Protein AF-0000000085138281 (afdb_homodimer)

Sequence (128 aa):
MLRYIMAKKPGENTGKNGGIYQEVGPRGGKKDNFATVKDNERLPPTTKPGHGWVLDKRTPDSKKMLRYIMAKKPGENTGKNGGIYQEVGPRGGKKDNFATVKDNERLPPTTKPGHGWVLDKRTPDSKK

Radius of gyration: 16.02 Å; Cα contacts (8 Å, |Δi|>4): 303; chains: 2; bounding box: 30×49×38 Å

Structure (mmCIF, N/CA/C/O backbone):
data_AF-0000000085138281-model_v1
#
loop_
_entity.id
_entity.type
_entity.pdbx_description
1 polymer 'YjzC family protein'
#
loop_
_atom_site.group_PDB
_atom_site.id
_atom_site.type_symbol
_atom_site.label_atom_id
_atom_site.label_alt_id
_atom_site.label_comp_id
_atom_site.label_asym_id
_atom_site.label_entity_id
_atom_site.label_seq_id
_atom_site.pdbx_PDB_ins_code
_atom_site.Cartn_x
_atom_site.Cartn_y
_atom_site.Cartn_z
_atom_site.occupancy
_atom_site.B_iso_or_equiv
_atom_site.auth_seq_id
_atom_site.auth_comp_id
_atom_site.auth_asym_id
_atom_site.auth_atom_id
_atom_site.pdbx_PDB_model_num
ATOM 1 N N . MET A 1 1 ? 13.195 -13.453 -25.094 1 36.56 1 MET A N 1
ATOM 2 C CA . MET A 1 1 ? 13.508 -13.562 -23.672 1 36.56 1 MET A CA 1
ATOM 3 C C . MET A 1 1 ? 12.281 -13.273 -22.812 1 36.56 1 MET A C 1
ATOM 5 O O . MET A 1 1 ? 11.695 -12.195 -22.891 1 36.56 1 MET A O 1
ATOM 9 N N . LEU A 1 2 ? 11.516 -14.266 -22.75 1 44.38 2 LEU A N 1
ATOM 10 C CA . LEU A 1 2 ? 10.234 -14.141 -22.047 1 44.38 2 LEU A CA 1
ATOM 11 C C . LEU A 1 2 ? 10.414 -13.477 -20.688 1 44.38 2 LEU A C 1
ATOM 13 O O . LEU A 1 2 ? 11.281 -13.875 -19.906 1 44.38 2 LEU A O 1
ATOM 17 N N . ARG A 1 3 ? 10.445 -12.328 -20.766 1 48.09 3 ARG A N 1
ATOM 18 C CA . ARG A 1 3 ? 10.539 -11.602 -19.5 1 48.09 3 ARG A CA 1
ATOM 19 C C . ARG A 1 3 ? 9.805 -12.344 -18.391 1 48.09 3 ARG A C 1
ATOM 21 O O . ARG A 1 3 ? 8.578 -12.414 -18.391 1 48.09 3 ARG A O 1
ATOM 28 N N . TYR A 1 4 ? 10.32 -13.469 -17.969 1 55.8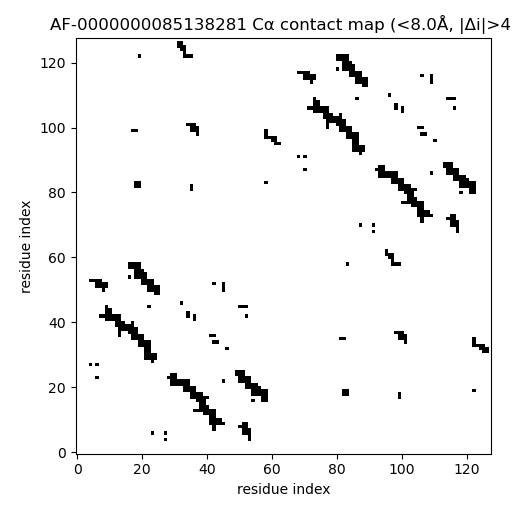4 4 TYR A N 1
ATOM 29 C CA . TYR A 1 4 ? 9.766 -14.188 -16.812 1 55.84 4 TYR A CA 1
ATOM 30 C C . TYR A 1 4 ? 9.43 -13.227 -15.688 1 55.84 4 TYR A C 1
ATOM 32 O O . TYR A 1 4 ? 10.305 -12.516 -15.18 1 55.84 4 TYR A O 1
ATOM 40 N N . ILE A 1 5 ? 8.234 -12.742 -15.773 1 60.44 5 ILE A N 1
ATOM 41 C CA . ILE A 1 5 ? 7.816 -11.914 -14.648 1 60.44 5 ILE A CA 1
ATOM 42 C C . ILE A 1 5 ? 8.023 -12.68 -13.344 1 60.44 5 ILE A C 1
ATOM 44 O O . ILE A 1 5 ? 7.496 -13.789 -13.172 1 60.44 5 ILE A O 1
ATOM 48 N N . MET A 1 6 ? 9.18 -12.555 -12.727 1 79.5 6 MET A N 1
ATOM 49 C CA . MET A 1 6 ? 9.438 -13.273 -11.484 1 79.5 6 MET A CA 1
ATOM 50 C C . MET A 1 6 ? 8.516 -12.781 -10.375 1 79.5 6 MET A C 1
ATOM 52 O O . MET A 1 6 ? 8.75 -11.727 -9.781 1 79.5 6 MET A O 1
ATOM 56 N N . ALA A 1 7 ? 7.387 -13.516 -10.203 1 93.38 7 ALA A N 1
ATOM 57 C CA . ALA A 1 7 ? 6.477 -13.25 -9.094 1 93.38 7 ALA A CA 1
ATOM 58 C C . ALA A 1 7 ? 7.094 -13.68 -7.766 1 93.38 7 ALA A C 1
ATOM 60 O O . ALA A 1 7 ? 7.836 -14.656 -7.703 1 93.38 7 ALA A O 1
ATOM 61 N N . LYS A 1 8 ? 6.887 -12.938 -6.816 1 96.5 8 LYS A N 1
ATOM 62 C CA . LYS A 1 8 ? 7.289 -13.32 -5.469 1 96.5 8 LYS A CA 1
ATOM 63 C C . LYS A 1 8 ? 6.328 -14.352 -4.883 1 96.5 8 LYS A C 1
ATOM 65 O O . LYS A 1 8 ? 5.121 -14.297 -5.125 1 96.5 8 LYS A O 1
ATOM 70 N N . LYS A 1 9 ? 6.852 -15.258 -4.148 1 96.5 9 LYS A N 1
ATOM 71 C CA . LYS A 1 9 ? 6.023 -16.281 -3.514 1 96.5 9 LYS A CA 1
ATOM 72 C C . LYS A 1 9 ? 5.453 -15.781 -2.189 1 96.5 9 LYS A C 1
ATOM 74 O O . LYS A 1 9 ? 6.023 -14.891 -1.557 1 96.5 9 LYS A O 1
ATOM 79 N N . PRO A 1 10 ? 4.293 -16.391 -1.752 1 97.44 10 PRO A N 1
ATOM 80 C CA . PRO A 1 10 ? 3.846 -16.109 -0.388 1 97.44 10 PRO A CA 1
ATOM 81 C C . PRO A 1 10 ? 4.941 -16.328 0.653 1 97.44 10 PRO A C 1
ATOM 83 O O . PRO A 1 10 ? 5.703 -17.297 0.554 1 97.44 10 PRO A O 1
ATOM 86 N N . GLY A 1 11 ? 5 -15.352 1.576 1 97.75 11 GLY A N 1
ATOM 87 C CA . GLY A 1 11 ? 5.988 -15.5 2.633 1 97.75 11 GLY A CA 1
ATOM 88 C C . GLY A 1 11 ? 7.301 -14.805 2.33 1 97.75 11 GLY A C 1
ATOM 89 O O . GLY A 1 11 ? 8.109 -14.578 3.23 1 97.75 11 GLY A O 1
ATOM 90 N N . GLU A 1 12 ? 7.508 -14.539 1.122 1 97.44 12 GLU A N 1
ATOM 91 C CA . GLU A 1 12 ? 8.719 -13.797 0.786 1 97.44 12 GLU A CA 1
ATOM 92 C C . GLU A 1 12 ? 8.664 -12.375 1.336 1 97.44 12 GLU A C 1
ATOM 94 O O . GLU A 1 12 ? 7.605 -11.742 1.346 1 97.44 12 GLU A O 1
ATOM 99 N N . ASN A 1 13 ? 9.883 -11.898 1.658 1 97.56 13 ASN A N 1
ATOM 100 C CA . ASN A 1 13 ? 10.023 -10.547 2.189 1 97.56 13 ASN A CA 1
ATOM 101 C C . ASN A 1 13 ? 10.047 -9.508 1.072 1 97.56 13 ASN A C 1
ATOM 103 O O . ASN A 1 13 ? 10.672 -9.719 0.032 1 97.56 13 ASN A O 1
ATOM 107 N N . THR A 1 14 ? 9.367 -8.367 1.319 1 96.94 14 THR A N 1
ATOM 108 C CA . THR A 1 14 ? 9.273 -7.332 0.292 1 96.94 14 THR A CA 1
ATOM 109 C C . THR A 1 14 ? 10.586 -6.555 0.186 1 96.94 14 THR A C 1
ATOM 111 O O . THR A 1 14 ? 10.82 -5.867 -0.809 1 96.94 14 THR A O 1
ATOM 114 N N . GLY A 1 15 ? 11.438 -6.629 1.272 1 95.75 15 GLY A N 1
ATOM 115 C CA . GLY A 1 15 ? 12.602 -5.758 1.334 1 95.75 15 GLY A CA 1
ATOM 116 C C . GLY A 1 15 ? 12.242 -4.281 1.356 1 95.75 15 GLY A C 1
ATOM 117 O O . GLY A 1 15 ? 11.43 -3.85 2.18 1 95.75 15 GLY A O 1
ATOM 118 N N . LYS A 1 16 ? 12.852 -3.48 0.43 1 93.19 16 LYS A N 1
ATOM 119 C CA . LYS A 1 16 ? 12.57 -2.049 0.355 1 93.19 16 LYS A CA 1
ATOM 120 C C . LYS A 1 16 ? 11.43 -1.761 -0.618 1 93.19 16 LYS A C 1
ATOM 122 O O . LYS A 1 16 ? 11.18 -0.604 -0.964 1 93.19 16 LYS A O 1
ATOM 127 N N . ASN A 1 17 ? 10.844 -2.889 -1.045 1 94.19 17 ASN A N 1
ATOM 128 C CA . ASN A 1 17 ? 9.828 -2.734 -2.082 1 94.19 17 ASN A CA 1
ATOM 129 C C . ASN A 1 17 ? 8.422 -2.971 -1.533 1 94.19 17 ASN A C 1
ATOM 131 O O . ASN A 1 17 ? 7.68 -3.801 -2.057 1 94.19 17 ASN A O 1
ATOM 135 N N . GLY A 1 18 ? 8.109 -2.227 -0.461 1 95.75 18 GLY A N 1
ATOM 136 C CA . GLY A 1 18 ? 6.73 -2.227 0.001 1 95.75 18 GLY A CA 1
ATOM 137 C C . GLY A 1 18 ? 5.777 -1.55 -0.966 1 95.75 18 GLY A C 1
ATOM 138 O O . GLY A 1 18 ? 6.207 -0.796 -1.843 1 95.75 18 GLY A O 1
ATOM 139 N N . GLY A 1 19 ? 4.551 -1.82 -0.816 1 97.19 19 GLY A N 1
ATOM 140 C CA . GLY A 1 19 ? 3.551 -1.224 -1.688 1 97.19 19 GLY A CA 1
ATOM 141 C C . GLY A 1 19 ? 2.346 -2.119 -1.914 1 97.19 19 GLY A C 1
ATOM 142 O O . GLY A 1 19 ? 1.976 -2.904 -1.039 1 97.19 19 GLY A O 1
ATOM 143 N N . ILE A 1 20 ? 1.747 -1.916 -3.082 1 97.5 20 ILE A N 1
ATOM 144 C CA . ILE A 1 20 ? 0.606 -2.719 -3.51 1 97.5 20 ILE A CA 1
ATOM 145 C C . ILE A 1 20 ? 1.077 -3.822 -4.453 1 97.5 20 ILE A C 1
ATOM 147 O O . ILE A 1 20 ? 1.832 -3.564 -5.395 1 97.5 20 ILE A O 1
ATOM 151 N N . TYR A 1 21 ? 0.643 -4.992 -4.133 1 97.31 21 TYR A N 1
ATOM 152 C CA . TYR A 1 21 ? 0.982 -6.164 -4.934 1 97.31 21 TYR A CA 1
ATOM 153 C C . TYR A 1 21 ? -0.264 -6.773 -5.562 1 97.31 21 TYR A C 1
ATOM 155 O O . TYR A 1 21 ? -1.347 -6.738 -4.973 1 97.31 21 TYR A O 1
ATOM 163 N N . GLN A 1 22 ? -0.096 -7.363 -6.711 1 96.94 22 GLN A N 1
ATOM 164 C CA . GLN A 1 22 ? -1.169 -8.078 -7.395 1 96.94 22 GLN A CA 1
ATOM 165 C C . GLN A 1 22 ? -0.849 -9.562 -7.52 1 96.94 22 GLN A C 1
ATOM 167 O O . GLN A 1 22 ? 0.277 -9.938 -7.855 1 96.94 22 GLN A O 1
ATOM 172 N N . GLU A 1 23 ? -1.871 -10.367 -7.234 1 96.56 23 GLU A N 1
ATOM 173 C CA . GLU A 1 23 ? -1.693 -11.812 -7.371 1 96.56 23 GLU A CA 1
ATOM 174 C C . GLU A 1 23 ? -1.615 -12.219 -8.844 1 96.56 23 GLU A C 1
ATOM 176 O O . GLU A 1 23 ? -2.369 -11.711 -9.672 1 96.56 23 GLU A O 1
ATOM 181 N N . VAL A 1 24 ? -0.717 -13.203 -9.117 1 97 24 VAL A N 1
ATOM 182 C CA . VAL A 1 24 ? -0.61 -13.758 -10.469 1 97 24 VAL A CA 1
ATOM 183 C C . VAL A 1 24 ? -0.579 -15.281 -10.391 1 97 24 VAL A C 1
ATOM 185 O O . VAL A 1 24 ? -0.124 -15.852 -9.398 1 97 24 VAL A O 1
ATOM 188 N N . GLY A 1 25 ? -1.038 -15.844 -11.43 1 95.5 25 GLY A N 1
ATOM 189 C CA . GLY A 1 25 ? -0.956 -17.297 -11.523 1 95.5 25 GLY A CA 1
ATOM 190 C C . GLY A 1 25 ? 0.414 -17.781 -11.953 1 95.5 25 GLY A C 1
ATOM 191 O O . GLY A 1 25 ? 1.288 -16.984 -12.297 1 95.5 25 GLY A O 1
ATOM 192 N N . PRO A 1 26 ? 0.524 -19.125 -11.984 1 93.88 26 PRO A N 1
ATOM 193 C CA . PRO A 1 26 ? 1.818 -19.734 -12.312 1 93.88 26 PRO A CA 1
ATOM 194 C C . PRO A 1 26 ? 2.279 -19.422 -13.734 1 93.88 26 PRO A C 1
ATOM 196 O O . PRO A 1 26 ? 3.479 -19.453 -14.016 1 93.88 26 PRO A O 1
ATOM 199 N N . ARG A 1 27 ? 1.432 -19.078 -14.586 1 92.25 27 ARG A N 1
ATOM 200 C CA . ARG A 1 27 ? 1.817 -18.75 -15.953 1 92.25 27 ARG A CA 1
ATOM 201 C C . ARG A 1 27 ? 1.771 -17.25 -16.203 1 92.25 27 ARG A C 1
ATOM 203 O O . ARG A 1 27 ? 1.784 -16.812 -17.359 1 92.25 27 ARG A O 1
ATOM 210 N N . GLY A 1 28 ? 1.61 -16.531 -15.148 1 91.88 28 GLY A N 1
ATOM 211 C CA . GLY A 1 28 ? 1.724 -15.078 -15.227 1 91.88 28 GLY A CA 1
ATOM 212 C C . GLY A 1 28 ? 0.383 -14.383 -15.367 1 91.88 28 GLY A C 1
ATOM 213 O O . GLY A 1 28 ? 0.321 -13.156 -15.445 1 91.88 28 GLY A O 1
ATOM 214 N N . GLY A 1 29 ? -0.647 -15.133 -15.43 1 94.06 29 GLY A N 1
ATOM 215 C CA . GLY A 1 29 ? -1.955 -14.5 -15.531 1 94.06 29 GLY A CA 1
ATOM 216 C C . GLY A 1 29 ? -2.328 -13.688 -14.312 1 94.06 29 GLY A C 1
ATOM 217 O O . GLY A 1 29 ? -2.232 -14.172 -13.18 1 94.06 29 GLY A O 1
ATOM 218 N N . LYS A 1 30 ? -2.773 -12.492 -14.523 1 94.44 30 LYS A N 1
ATOM 219 C CA . LYS A 1 30 ? -3.139 -11.594 -13.43 1 94.44 30 LYS A CA 1
ATOM 220 C C . LYS A 1 30 ? -4.488 -11.977 -12.828 1 94.44 30 LYS A C 1
ATOM 222 O O . LYS A 1 30 ? -5.414 -12.344 -13.555 1 94.44 30 LYS A O 1
ATOM 227 N N . LYS A 1 31 ? -4.559 -11.859 -11.469 1 95 31 LYS A N 1
ATOM 228 C CA . LYS A 1 31 ? -5.801 -12.086 -10.734 1 95 31 LYS A CA 1
ATOM 229 C C . LYS A 1 31 ? -6.324 -10.797 -10.125 1 95 31 LYS A C 1
ATOM 231 O O . LYS A 1 31 ? -5.574 -9.828 -9.953 1 95 31 LYS A O 1
ATOM 236 N N . ASP A 1 32 ? -7.609 -10.812 -9.898 1 94.44 32 ASP A N 1
ATOM 237 C CA . ASP A 1 32 ? -8.203 -9.672 -9.211 1 94.44 32 ASP A CA 1
ATOM 238 C C . ASP A 1 32 ? -8.055 -9.805 -7.695 1 94.44 32 ASP A C 1
ATOM 240 O O . ASP A 1 32 ? -9.055 -9.867 -6.973 1 94.44 32 ASP A O 1
ATOM 244 N N . ASN A 1 33 ? -6.949 -9.945 -7.219 1 96.06 33 ASN A N 1
ATOM 245 C CA . ASN A 1 33 ? -6.535 -10.008 -5.82 1 96.06 33 ASN A CA 1
ATOM 246 C C . ASN A 1 33 ? -5.281 -9.18 -5.566 1 96.06 33 ASN A C 1
ATOM 248 O O . ASN A 1 33 ? -4.277 -9.328 -6.266 1 96.06 33 ASN A O 1
ATOM 252 N N . PHE A 1 34 ? -5.434 -8.344 -4.559 1 96.62 34 PHE A N 1
ATOM 253 C CA . PHE A 1 34 ? -4.379 -7.383 -4.273 1 96.62 34 PHE A CA 1
ATOM 254 C C . PHE A 1 34 ? -4.016 -7.406 -2.793 1 96.62 34 PHE A C 1
ATOM 256 O O . PHE A 1 34 ? -4.844 -7.746 -1.947 1 96.62 34 PHE A O 1
ATOM 263 N N . ALA A 1 35 ? -2.793 -7.027 -2.541 1 96.06 35 ALA A N 1
ATOM 264 C CA . ALA A 1 35 ? -2.316 -6.934 -1.163 1 96.06 35 ALA A CA 1
ATOM 265 C C . ALA A 1 35 ? -1.507 -5.656 -0.949 1 96.06 35 ALA A C 1
ATOM 267 O O . ALA A 1 35 ? -0.717 -5.262 -1.811 1 96.06 35 ALA A O 1
ATOM 268 N N . THR A 1 36 ? -1.754 -5.102 0.136 1 96.94 36 THR A N 1
ATOM 269 C CA . THR A 1 36 ? -0.959 -3.971 0.601 1 96.94 36 THR A CA 1
ATOM 270 C C . THR A 1 36 ? 0.068 -4.422 1.636 1 96.94 36 THR A C 1
ATOM 272 O O . THR A 1 36 ? -0.296 -4.883 2.719 1 96.94 36 THR A O 1
ATOM 275 N N . VAL A 1 37 ? 1.344 -4.246 1.275 1 96.69 37 VAL A N 1
ATOM 276 C CA . VAL A 1 37 ? 2.385 -4.789 2.143 1 96.69 37 VAL A CA 1
ATOM 277 C C . VAL A 1 37 ? 3.479 -3.746 2.354 1 96.69 37 VAL A C 1
ATOM 279 O O . VAL A 1 37 ? 3.959 -3.139 1.393 1 96.69 37 VAL A O 1
ATOM 282 N N . LYS A 1 38 ? 3.959 -3.576 3.594 1 95.75 38 LYS A N 1
ATOM 283 C CA . LYS A 1 38 ? 4.98 -2.592 3.943 1 95.75 38 LYS A CA 1
ATOM 284 C C . LYS A 1 38 ? 6.375 -3.104 3.602 1 95.75 38 LYS A C 1
ATOM 286 O O . LYS A 1 38 ? 6.555 -4.289 3.309 1 95.75 38 LYS A O 1
ATOM 291 N N . ASP A 1 39 ? 7.344 -2.146 3.684 1 95.12 39 ASP A N 1
ATOM 292 C CA . ASP A 1 39 ? 8.742 -2.539 3.551 1 95.12 39 ASP A CA 1
ATOM 293 C C . ASP A 1 39 ? 9.125 -3.578 4.602 1 95.12 39 ASP A C 1
ATOM 295 O O . ASP A 1 39 ? 8.703 -3.484 5.758 1 95.12 39 ASP A O 1
ATOM 299 N N . ASN A 1 40 ? 9.836 -4.641 4.125 1 96.81 40 ASN A N 1
ATOM 300 C CA . ASN A 1 40 ? 10.422 -5.664 4.984 1 96.81 40 ASN A CA 1
ATOM 301 C C . ASN A 1 40 ? 9.352 -6.531 5.633 1 96.81 40 ASN A C 1
ATOM 303 O O . ASN A 1 40 ? 9.547 -7.051 6.734 1 96.81 40 ASN A O 1
ATOM 307 N N . GLU A 1 41 ? 8.219 -6.582 5.086 1 96.75 41 GLU A N 1
ATOM 308 C CA . GLU A 1 41 ? 7.164 -7.496 5.52 1 96.75 41 GLU A CA 1
ATOM 309 C C . GLU A 1 41 ? 7.004 -8.656 4.543 1 96.75 41 GLU A C 1
ATOM 311 O O . GLU A 1 41 ? 7.387 -8.547 3.375 1 96.75 41 GLU A O 1
ATOM 316 N N . ARG A 1 42 ? 6.379 -9.742 5.039 1 97.88 42 ARG A N 1
ATOM 317 C CA . ARG A 1 42 ? 6.172 -10.922 4.215 1 97.88 42 ARG A CA 1
ATOM 318 C C . ARG A 1 42 ? 4.867 -10.82 3.428 1 97.88 42 ARG A C 1
ATOM 320 O O . ARG A 1 42 ? 3.85 -10.375 3.959 1 97.88 42 ARG A O 1
ATOM 327 N N . LEU A 1 43 ? 4.992 -11.242 2.205 1 98.25 43 LEU A N 1
ATOM 328 C CA . LEU A 1 43 ? 3.805 -11.289 1.356 1 98.25 43 LEU A CA 1
ATOM 329 C C . LEU A 1 43 ? 2.805 -12.312 1.872 1 98.25 43 LEU A C 1
ATOM 331 O O . LEU A 1 43 ? 3.193 -13.398 2.312 1 98.25 43 LEU A O 1
ATOM 335 N N . PRO A 1 44 ? 1.559 -12.047 1.862 1 97.5 44 PRO A N 1
ATOM 336 C CA . PRO A 1 44 ? 0.539 -12.977 2.359 1 97.5 44 PRO A CA 1
ATOM 337 C C . PRO A 1 44 ? 0.355 -14.188 1.456 1 97.5 44 PRO A C 1
ATOM 339 O O . PRO A 1 44 ? 0.894 -14.227 0.347 1 97.5 44 PRO A O 1
ATOM 342 N N . PRO A 1 45 ? -0.442 -15.227 2.037 1 98 45 PRO A N 1
ATOM 343 C CA . PRO A 1 45 ? -0.778 -16.328 1.128 1 98 45 P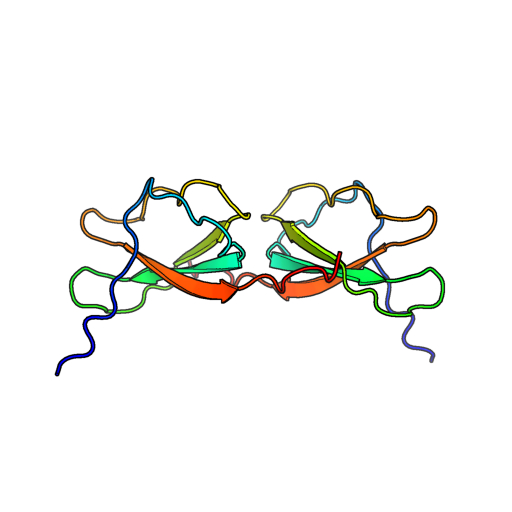RO A CA 1
ATOM 344 C C . PRO A 1 45 ? -1.603 -15.867 -0.073 1 98 45 PRO A C 1
ATOM 346 O O . PRO A 1 45 ? -2.311 -14.859 0.009 1 98 45 PRO A O 1
ATOM 349 N N . THR A 1 46 ? -1.447 -16.578 -1.085 1 97.56 46 THR A N 1
ATOM 350 C CA . THR A 1 46 ? -2.293 -16.344 -2.252 1 97.56 46 THR A CA 1
ATOM 351 C C . THR A 1 46 ? -3.59 -17.141 -2.139 1 97.56 46 THR A C 1
ATOM 353 O O . THR A 1 46 ? -3.748 -17.953 -1.226 1 97.56 46 THR A O 1
ATOM 356 N N . THR A 1 47 ? -4.477 -16.781 -3.109 1 96.81 47 THR A N 1
ATOM 357 C CA . THR A 1 47 ? -5.781 -17.438 -3.086 1 96.81 47 THR A CA 1
ATOM 358 C C . THR A 1 47 ? -5.664 -18.891 -3.527 1 96.81 47 THR A C 1
ATOM 360 O O . THR A 1 47 ? -6.504 -19.719 -3.174 1 96.81 47 THR A O 1
ATOM 363 N N . LYS A 1 48 ? -4.602 -19.203 -4.375 1 96.25 48 LYS A N 1
ATOM 364 C CA . LYS A 1 48 ? -4.379 -20.547 -4.875 1 96.25 48 LYS A CA 1
ATOM 365 C C . LYS A 1 48 ? -2.902 -20.922 -4.809 1 96.25 48 LYS A C 1
ATOM 367 O O . LYS A 1 48 ? -2.031 -20.078 -4.973 1 96.25 48 LYS A O 1
ATOM 372 N N . PRO A 1 49 ? -2.781 -22.281 -4.586 1 96.62 49 PRO A N 1
ATOM 373 C CA . PRO A 1 49 ? -1.394 -22.75 -4.625 1 96.62 49 PRO A CA 1
ATOM 374 C C . PRO A 1 49 ? -0.729 -22.5 -5.98 1 96.62 49 PRO A C 1
ATOM 376 O O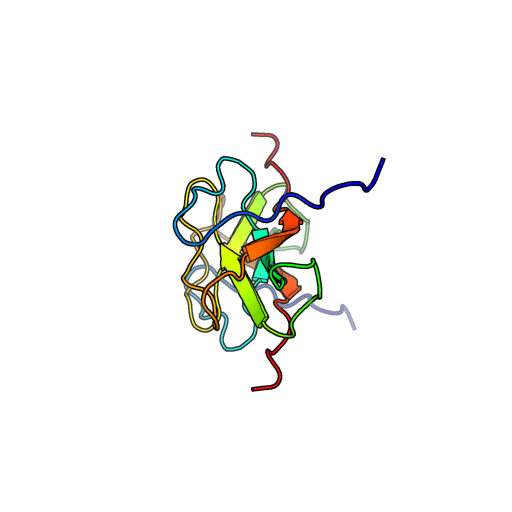 . PRO A 1 49 ? -1.374 -22.641 -7.023 1 96.62 49 PRO A O 1
ATOM 379 N N . GLY A 1 50 ? 0.527 -22.109 -5.879 1 96.19 50 GLY A N 1
ATOM 380 C CA . GLY A 1 50 ? 1.247 -21.891 -7.121 1 96.19 50 GLY A CA 1
ATOM 381 C C . GLY A 1 50 ? 1.191 -20.438 -7.59 1 96.19 50 GLY A C 1
ATOM 382 O O . GLY A 1 50 ? 1.945 -20.047 -8.484 1 96.19 50 GLY A O 1
ATOM 383 N N . HIS A 1 51 ? 0.327 -19.734 -6.996 1 97.06 51 HIS A N 1
ATOM 384 C CA . HIS A 1 51 ? 0.249 -18.312 -7.328 1 97.06 51 HIS A CA 1
ATOM 385 C C . HIS A 1 51 ? 1.379 -17.531 -6.672 1 97.06 51 HIS A C 1
ATOM 387 O O . HIS A 1 51 ? 2.041 -18.031 -5.762 1 97.06 51 HIS A O 1
ATOM 393 N N . GLY A 1 52 ? 1.618 -16.281 -7.207 1 97.56 52 GLY A N 1
ATOM 394 C CA . GLY A 1 52 ? 2.602 -15.359 -6.668 1 97.56 52 GLY A CA 1
ATOM 395 C C . GLY A 1 52 ? 2.133 -13.914 -6.68 1 97.56 52 GLY A C 1
ATOM 396 O O . GLY A 1 52 ? 0.963 -13.641 -6.957 1 97.56 52 GLY A O 1
ATOM 397 N N . TRP A 1 53 ? 2.982 -13.133 -6.305 1 97.44 53 TRP A N 1
ATOM 398 C CA . TRP A 1 53 ? 2.699 -11.703 -6.207 1 97.44 53 TRP A CA 1
ATOM 399 C C . TRP A 1 53 ? 3.631 -10.898 -7.105 1 97.44 53 TRP A C 1
ATOM 401 O O . TRP A 1 53 ? 4.832 -11.18 -7.176 1 97.44 53 TRP A O 1
ATOM 411 N N . VAL A 1 54 ? 3.109 -9.906 -7.684 1 96.94 54 VAL A N 1
ATOM 412 C CA . VAL A 1 54 ? 3.92 -8.945 -8.43 1 96.94 54 VAL A CA 1
ATOM 413 C C . VAL A 1 54 ? 3.65 -7.535 -7.918 1 96.94 54 VAL A C 1
ATOM 415 O O . VAL A 1 54 ? 2.508 -7.191 -7.602 1 96.94 54 VAL A O 1
ATOM 418 N N . LEU A 1 55 ? 4.715 -6.812 -7.82 1 95.19 55 LEU A N 1
ATOM 419 C CA . LEU A 1 55 ? 4.59 -5.434 -7.352 1 95.19 55 LEU A CA 1
ATOM 420 C C . LEU A 1 55 ? 3.854 -4.578 -8.375 1 95.19 55 LEU A C 1
ATOM 422 O O . LEU A 1 55 ? 4.309 -4.43 -9.516 1 95.19 55 LEU A O 1
ATOM 426 N N . ASP A 1 56 ? 2.701 -4.059 -7.961 1 94.5 56 ASP A N 1
ATOM 427 C CA . ASP A 1 56 ? 1.902 -3.188 -8.82 1 94.5 56 ASP A CA 1
ATOM 428 C C . ASP A 1 56 ? 2.277 -1.722 -8.617 1 94.5 56 ASP A C 1
ATOM 430 O O . ASP A 1 56 ? 2.412 -0.97 -9.578 1 94.5 56 ASP A O 1
ATOM 434 N N . LYS A 1 57 ? 2.43 -1.349 -7.359 1 94.25 57 LYS A N 1
ATOM 435 C CA . LYS A 1 57 ? 2.852 0.006 -7.016 1 94.25 57 LYS A CA 1
ATOM 436 C C . LYS A 1 57 ? 3.771 0.003 -5.797 1 94.25 57 LYS A C 1
ATOM 438 O O . LYS A 1 57 ? 3.354 -0.367 -4.699 1 94.25 57 LYS A O 1
ATOM 443 N N . ARG A 1 58 ? 5.008 0.594 -5.988 1 94.88 58 ARG A N 1
ATOM 444 C CA . ARG A 1 58 ? 5.984 0.675 -4.91 1 94.88 58 ARG A CA 1
ATOM 445 C C . ARG A 1 58 ? 5.785 1.943 -4.086 1 94.88 58 ARG A C 1
ATOM 447 O O . ARG A 1 58 ? 5.547 3.02 -4.637 1 94.88 58 ARG A O 1
ATOM 454 N N . THR A 1 59 ? 5.871 1.827 -2.828 1 94.62 59 THR A N 1
ATOM 455 C CA . THR A 1 59 ? 5.879 2.996 -1.957 1 94.62 59 THR A CA 1
ATOM 456 C C . THR A 1 59 ? 7.148 3.816 -2.166 1 94.62 59 THR A C 1
ATOM 458 O O . THR A 1 59 ? 8.258 3.295 -2.043 1 94.62 59 THR A O 1
ATOM 461 N N . PRO A 1 60 ? 7.02 5.047 -2.588 1 91.31 60 PRO A N 1
ATOM 462 C CA . PRO A 1 60 ? 8.219 5.863 -2.801 1 91.31 60 PRO A CA 1
ATOM 463 C C . PRO A 1 60 ? 9.117 5.918 -1.569 1 91.31 60 PRO A C 1
ATOM 465 O O . PRO A 1 60 ? 8.633 5.852 -0.438 1 91.31 60 PRO A O 1
ATOM 468 N N . ASP A 1 61 ? 10.547 5.953 -1.761 1 78.31 61 ASP A N 1
ATOM 469 C CA . ASP A 1 61 ? 11.539 6.078 -0.699 1 78.31 61 ASP A CA 1
ATOM 470 C C . ASP A 1 61 ? 11.562 7.492 -0.13 1 78.31 61 ASP A C 1
ATOM 472 O O . ASP A 1 61 ? 11.305 8.461 -0.848 1 78.31 61 ASP A O 1
ATOM 476 N N . SER A 1 62 ? 11.117 7.574 1.11 1 56.94 62 SER A N 1
ATOM 477 C CA . SER A 1 62 ? 11.242 8.898 1.718 1 56.94 62 SER A CA 1
ATOM 478 C C . SER A 1 62 ? 12.695 9.367 1.731 1 56.94 62 SER A C 1
ATOM 480 O O . SER A 1 62 ? 13.617 8.547 1.771 1 56.94 62 SER A O 1
ATOM 482 N N . LYS A 1 63 ? 13.148 10.453 0.995 1 47.62 63 LYS A N 1
ATOM 483 C CA . LYS A 1 63 ? 14.469 11.07 1.089 1 47.62 63 LYS A CA 1
ATOM 484 C C . LYS A 1 63 ? 14.891 11.234 2.545 1 47.62 63 LYS A C 1
ATOM 486 O O . LYS A 1 63 ? 15.859 11.938 2.836 1 47.62 63 LYS A O 1
ATOM 491 N N . LYS A 1 64 ? 14.562 10.359 3.381 1 37.78 64 LYS A N 1
ATOM 492 C CA . LYS A 1 64 ? 15.328 10.75 4.559 1 37.78 64 LYS A CA 1
ATOM 493 C C . LYS A 1 64 ? 16.812 10.453 4.371 1 37.78 64 LYS A C 1
ATOM 495 O O . LYS A 1 64 ? 17.172 9.539 3.631 1 37.78 64 LYS A O 1
ATOM 500 N N . MET B 1 1 ? -14.125 27.484 -3.881 1 36.66 1 MET B N 1
ATOM 501 C CA . MET B 1 1 ? -14.344 26.406 -2.924 1 36.66 1 MET B CA 1
ATOM 502 C C . MET B 1 1 ? -13.07 25.594 -2.717 1 36.66 1 MET B C 1
ATOM 504 O O . MET B 1 1 ? -12.531 25.016 -3.666 1 36.66 1 MET B O 1
ATOM 508 N N . LEU B 1 2 ? -12.258 26.172 -1.938 1 44.56 2 LEU B N 1
ATOM 509 C CA . LEU B 1 2 ? -10.945 25.578 -1.702 1 44.56 2 LEU B CA 1
ATOM 510 C C . LEU B 1 2 ? -11.062 24.094 -1.386 1 44.56 2 LEU B C 1
ATOM 512 O O . LEU B 1 2 ? -11.859 23.703 -0.532 1 44.56 2 LEU B O 1
ATOM 516 N N . ARG B 1 3 ? -11.148 23.438 -2.342 1 48.44 3 ARG B N 1
ATOM 517 C CA . ARG B 1 3 ? -11.18 21.984 -2.145 1 48.44 3 ARG B CA 1
ATOM 518 C C . ARG B 1 3 ? -10.336 21.578 -0.942 1 48.44 3 ARG B C 1
ATOM 520 O O . ARG B 1 3 ? -9.109 21.672 -0.984 1 48.44 3 ARG B O 1
ATOM 527 N N . TYR B 1 4 ? -10.766 21.891 0.247 1 56.19 4 TYR B N 1
ATOM 528 C CA . TYR B 1 4 ? -10.102 21.438 1.462 1 56.19 4 TYR B CA 1
ATOM 529 C C . TYR B 1 4 ? -9.719 19.969 1.359 1 56.19 4 TYR B C 1
ATOM 531 O O . TYR B 1 4 ? -10.578 19.109 1.171 1 56.19 4 TYR B O 1
ATOM 539 N N . ILE B 1 5 ? -8.547 19.781 0.829 1 60.84 5 ILE B N 1
ATOM 540 C CA . ILE B 1 5 ? -8.078 18.406 0.825 1 60.84 5 ILE B CA 1
ATOM 541 C C . ILE B 1 5 ? -8.172 17.828 2.234 1 60.84 5 ILE B C 1
ATOM 543 O O . ILE B 1 5 ? -7.582 18.375 3.174 1 60.84 5 ILE B O 1
ATOM 547 N N . MET B 1 6 ? -9.289 17.219 2.578 1 79.88 6 MET B N 1
ATOM 548 C CA . MET B 1 6 ? -9.438 16.656 3.918 1 79.88 6 MET B CA 1
ATOM 549 C C . MET B 1 6 ? -8.453 15.516 4.141 1 79.88 6 MET B C 1
ATOM 551 O O . MET B 1 6 ? -8.688 14.398 3.689 1 79.88 6 MET B O 1
ATOM 555 N N . ALA B 1 7 ? -7.281 15.859 4.719 1 93.25 7 ALA B N 1
ATOM 556 C CA . ALA B 1 7 ? -6.301 14.859 5.121 1 93.25 7 ALA B CA 1
ATOM 557 C C . ALA B 1 7 ? -6.797 14.055 6.32 1 93.25 7 ALA B C 1
ATOM 559 O O . ALA B 1 7 ? -7.488 14.594 7.191 1 93.25 7 ALA B O 1
ATOM 560 N N . LYS B 1 8 ? -6.551 12.859 6.32 1 96.5 8 LYS B N 1
ATOM 561 C CA . LYS B 1 8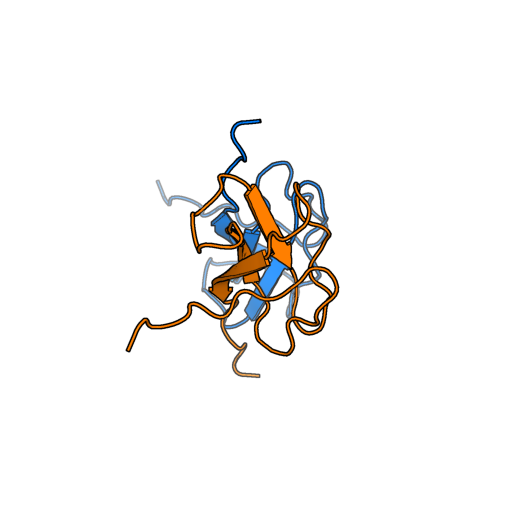 ? -6.832 12.031 7.488 1 96.5 8 LYS B CA 1
ATOM 562 C C . LYS B 1 8 ? -5.793 12.25 8.578 1 96.5 8 LYS B C 1
ATOM 564 O O . LYS B 1 8 ? -4.609 12.453 8.289 1 96.5 8 LYS B O 1
ATOM 569 N N . LYS B 1 9 ? -6.215 12.211 9.781 1 96.5 9 LYS B N 1
ATOM 570 C CA . LYS B 1 9 ? -5.305 12.383 10.906 1 96.5 9 LYS B CA 1
ATOM 571 C C . LYS B 1 9 ? -4.648 11.062 11.289 1 96.5 9 LYS B C 1
ATOM 573 O O . LYS B 1 9 ? -5.199 9.992 11.031 1 96.5 9 LYS B O 1
ATOM 578 N N . PRO B 1 10 ? -3.428 11.133 11.938 1 97.44 10 PRO B N 1
ATOM 579 C CA . PRO B 1 10 ? -2.883 9.906 12.516 1 97.44 10 PRO B CA 1
ATOM 580 C C . PRO B 1 10 ? -3.881 9.188 13.422 1 97.44 10 PRO B C 1
ATOM 582 O O . PRO B 1 10 ? -4.613 9.836 14.18 1 97.44 10 PRO B O 1
ATOM 585 N N . GLY B 1 11 ? -3.904 7.848 13.242 1 97.81 11 GLY B N 1
ATOM 586 C CA . GLY B 1 11 ? -4.797 7.074 14.094 1 97.81 11 GLY B CA 1
ATOM 587 C C . GLY B 1 11 ? -6.156 6.832 13.469 1 97.81 11 GLY B C 1
ATOM 588 O O . GLY B 1 11 ? -6.902 5.957 13.914 1 97.81 11 GLY B O 1
ATOM 589 N N . GLU B 1 12 ? -6.484 7.602 12.531 1 97.44 12 GLU B N 1
ATOM 590 C CA . GLU B 1 12 ? -7.746 7.355 11.844 1 97.44 12 GLU B CA 1
ATOM 591 C C . GLU B 1 12 ? -7.703 6.047 11.062 1 97.44 12 GLU B C 1
ATOM 593 O O . GLU B 1 12 ? -6.664 5.684 10.5 1 97.44 12 GLU B O 1
ATOM 598 N N . ASN B 1 13 ? -8.906 5.461 10.961 1 97.62 13 ASN B N 1
ATOM 599 C CA . ASN B 1 13 ? -9.047 4.203 10.234 1 97.62 13 ASN B CA 1
ATOM 600 C C . ASN B 1 13 ? -9.203 4.434 8.734 1 97.62 13 ASN B C 1
ATOM 602 O O . ASN B 1 13 ? -9.891 5.363 8.312 1 97.62 13 ASN B O 1
ATOM 606 N N . THR B 1 14 ? -8.547 3.551 7.945 1 96.94 14 THR B N 1
ATOM 607 C CA . THR B 1 14 ? -8.57 3.725 6.496 1 96.94 14 THR B CA 1
ATOM 608 C C . THR B 1 14 ? -9.914 3.285 5.922 1 96.94 14 THR B C 1
ATOM 610 O O . THR B 1 14 ? -10.258 3.631 4.789 1 96.94 14 THR B O 1
ATOM 613 N N . GLY B 1 15 ? -10.695 2.443 6.723 1 95.69 15 GLY B N 1
ATOM 614 C CA . GLY B 1 15 ? -11.883 1.816 6.164 1 95.69 15 GLY B CA 1
ATOM 615 C C . GLY B 1 15 ? -11.578 0.896 5 1 95.69 15 GLY B C 1
ATOM 616 O O . GLY B 1 15 ? -10.734 0.006 5.109 1 95.69 15 GLY B O 1
ATOM 617 N N . LYS B 1 16 ? -12.281 1.105 3.826 1 93 16 LYS B N 1
ATOM 618 C CA . LYS B 1 16 ? -12.062 0.287 2.639 1 93 16 LYS B CA 1
ATOM 619 C C . LYS B 1 16 ? -11.008 0.911 1.728 1 93 16 LYS B C 1
ATOM 621 O O . LYS B 1 16 ? -10.82 0.465 0.594 1 93 16 LYS B O 1
ATOM 626 N N . ASN B 1 17 ? -10.43 1.974 2.295 1 94.25 17 ASN B N 1
ATOM 627 C CA . ASN B 1 17 ? -9.508 2.73 1.46 1 94.25 17 ASN B CA 1
ATOM 628 C C . ASN B 1 17 ? -8.055 2.498 1.876 1 94.25 17 ASN B C 1
ATOM 630 O O . ASN B 1 17 ? -7.32 3.449 2.141 1 94.25 17 ASN B O 1
ATOM 634 N N . GLY B 1 18 ? -7.695 1.207 1.936 1 95.75 18 GLY B N 1
ATOM 635 C CA . GLY B 1 18 ? -6.285 0.896 2.115 1 95.75 18 GLY B CA 1
ATOM 636 C C . GLY B 1 18 ? -5.434 1.265 0.914 1 95.75 18 GLY B C 1
ATOM 637 O O . GLY B 1 18 ? -5.957 1.473 -0.183 1 95.75 18 GLY B O 1
ATOM 638 N N . GLY B 1 19 ? -4.164 1.356 1.124 1 97.19 19 GLY B N 1
ATOM 639 C CA . GLY B 1 19 ? -3.256 1.705 0.042 1 97.19 19 GLY B CA 1
ATOM 640 C C . GLY B 1 19 ? -2.039 2.479 0.509 1 97.19 19 GLY B C 1
ATOM 641 O O . GLY B 1 19 ? -1.57 2.289 1.634 1 97.19 19 GLY B O 1
ATOM 642 N N . ILE B 1 20 ? -1.538 3.285 -0.416 1 97.5 20 ILE B N 1
ATOM 643 C CA . ILE B 1 20 ? -0.405 4.16 -0.138 1 97.5 20 ILE B CA 1
ATOM 644 C C . ILE B 1 20 ? -0.905 5.566 0.184 1 97.5 20 ILE B C 1
ATOM 646 O O . ILE B 1 20 ? -1.734 6.117 -0.544 1 97.5 20 ILE B O 1
ATOM 650 N N . TYR B 1 21 ? -0.412 6.051 1.274 1 97.38 21 TYR B N 1
ATOM 651 C CA . TYR B 1 21 ? -0.768 7.391 1.73 1 97.38 21 TYR B CA 1
ATOM 652 C C . TYR B 1 21 ? 0.448 8.312 1.72 1 97.38 21 TYR B C 1
ATOM 654 O O . TYR B 1 21 ? 1.57 7.867 1.975 1 97.38 21 TYR B O 1
ATOM 662 N N . GLN B 1 22 ? 0.227 9.562 1.471 1 96.94 22 GLN B N 1
ATOM 663 C CA . GLN B 1 22 ? 1.269 10.578 1.523 1 96.94 22 GLN B CA 1
ATOM 664 C C . GLN B 1 22 ? 0.995 11.586 2.635 1 96.94 22 GLN B C 1
ATOM 666 O O . GLN B 1 22 ? -0.139 12.039 2.805 1 96.94 22 GLN B O 1
ATOM 671 N N . GLU B 1 23 ? 2.049 11.914 3.365 1 96.56 23 GLU B N 1
ATOM 672 C CA . GLU B 1 23 ? 1.918 12.914 4.422 1 96.56 23 GLU B CA 1
ATOM 673 C C . GLU B 1 23 ? 1.74 14.312 3.84 1 96.56 23 GLU B C 1
ATOM 675 O O . GLU B 1 23 ? 2.406 14.672 2.869 1 96.56 23 GLU B O 1
ATOM 680 N N . VAL B 1 24 ? 0.866 15.102 4.508 1 96.94 24 VAL B N 1
ATOM 681 C CA . VAL B 1 24 ? 0.675 16.5 4.121 1 96.94 24 VAL B CA 1
ATOM 682 C C . VAL B 1 24 ? 0.706 17.391 5.359 1 96.94 24 VAL B C 1
ATOM 684 O O . VAL B 1 24 ? 0.353 16.953 6.457 1 96.94 24 VAL B O 1
ATOM 687 N N . GLY B 1 25 ? 1.095 18.578 5.121 1 95.5 25 GLY B N 1
ATOM 688 C CA . GLY B 1 25 ? 1.061 19.547 6.203 1 95.5 25 GLY B CA 1
ATOM 689 C C . GLY B 1 25 ? -0.318 20.141 6.43 1 95.5 25 GLY B C 1
ATOM 690 O O . GLY B 1 25 ? -1.245 19.875 5.66 1 95.5 25 GLY B O 1
ATOM 691 N N . PRO B 1 26 ? -0.384 20.984 7.477 1 93.75 26 PRO B N 1
ATOM 692 C CA . PRO B 1 26 ? -1.677 21.562 7.848 1 93.75 26 PRO B CA 1
ATOM 693 C C . PRO B 1 26 ? -2.256 22.453 6.758 1 93.75 26 PRO B C 1
ATOM 695 O O . PRO B 1 26 ? -3.473 22.656 6.703 1 93.75 26 PRO B O 1
ATOM 698 N N . ARG B 1 27 ? -1.475 22.922 5.895 1 92 27 ARG B N 1
ATOM 699 C CA . ARG B 1 27 ? -1.978 23.781 4.836 1 92 27 ARG B CA 1
ATOM 700 C C . ARG B 1 27 ? -2.008 23.047 3.498 1 92 27 ARG B C 1
ATOM 702 O O . ARG B 1 27 ? -2.131 23.672 2.443 1 92 27 ARG B O 1
ATOM 709 N N . GLY B 1 28 ? -1.785 21.781 3.574 1 91.69 28 GLY B N 1
ATOM 710 C CA . GLY B 1 28 ? -1.959 20.938 2.398 1 91.69 28 GLY B CA 1
ATOM 711 C C . GLY B 1 28 ? -0.66 20.672 1.662 1 91.69 28 GLY B C 1
ATOM 712 O O . GLY B 1 28 ? -0.651 19.969 0.646 1 91.69 28 GLY B O 1
ATOM 713 N N . GLY B 1 29 ? 0.38 21.234 2.121 1 93.94 29 GLY B N 1
ATOM 714 C CA . GLY B 1 29 ? 1.65 20.969 1.463 1 93.94 29 GLY B CA 1
ATOM 715 C C . GLY B 1 29 ? 2.084 19.531 1.555 1 93.94 29 GLY B C 1
ATOM 716 O O . GLY B 1 29 ? 2.09 18.938 2.641 1 93.94 29 GLY B O 1
ATOM 717 N N . LYS B 1 30 ? 2.486 18.969 0.439 1 94.5 30 LYS B N 1
ATOM 718 C CA . LYS B 1 30 ? 2.9 17.562 0.387 1 94.5 30 LYS B CA 1
ATOM 719 C C . LYS B 1 30 ? 4.305 17.391 0.956 1 94.5 30 LYS B C 1
ATOM 721 O O . LYS B 1 30 ? 5.188 18.219 0.72 1 94.5 30 LYS B O 1
ATOM 726 N N . LYS B 1 31 ? 4.469 16.25 1.698 1 94.88 31 LYS B N 1
ATOM 727 C CA . LYS B 1 31 ? 5.77 15.859 2.236 1 94.88 31 LYS B CA 1
ATOM 728 C C . LYS B 1 31 ? 6.289 14.594 1.572 1 94.88 31 LYS B C 1
ATOM 730 O O . LYS B 1 31 ? 5.516 13.828 0.994 1 94.88 31 LYS B O 1
ATOM 735 N N . ASP B 1 32 ? 7.59 14.484 1.626 1 94.31 32 ASP B N 1
ATOM 736 C CA . ASP B 1 32 ? 8.188 13.25 1.115 1 94.31 32 ASP B CA 1
ATOM 737 C C . ASP B 1 32 ? 8.164 12.148 2.174 1 94.31 32 ASP B C 1
ATOM 739 O O . ASP B 1 32 ? 9.219 11.664 2.594 1 94.31 32 ASP B O 1
ATOM 743 N N . ASN B 1 33 ? 7.094 11.82 2.66 1 96 33 ASN B N 1
ATOM 744 C CA . ASN B 1 33 ? 6.789 10.758 3.609 1 96 33 ASN B CA 1
ATOM 745 C C . ASN B 1 33 ? 5.527 9.992 3.209 1 96 33 ASN B C 1
ATOM 747 O O . ASN B 1 33 ? 4.484 10.602 2.965 1 96 33 ASN B O 1
ATOM 751 N N . PHE B 1 34 ? 5.719 8.688 3.17 1 96.56 34 PHE B N 1
ATOM 752 C CA . PHE B 1 34 ? 4.652 7.828 2.674 1 96.56 34 PHE B CA 1
ATOM 753 C C . PHE B 1 34 ? 4.398 6.672 3.635 1 96.56 34 PHE B C 1
ATOM 755 O O . PHE B 1 34 ? 5.301 6.254 4.363 1 96.56 34 PHE B O 1
ATOM 762 N N . ALA B 1 35 ? 3.189 6.195 3.584 1 96.12 35 ALA B N 1
ATOM 763 C CA . ALA B 1 35 ? 2.814 5.043 4.398 1 96.12 35 ALA B CA 1
ATOM 764 C C . ALA B 1 35 ? 1.985 4.047 3.592 1 96.12 35 ALA B C 1
ATOM 766 O O . ALA B 1 35 ? 1.119 4.445 2.809 1 96.12 35 ALA B O 1
ATOM 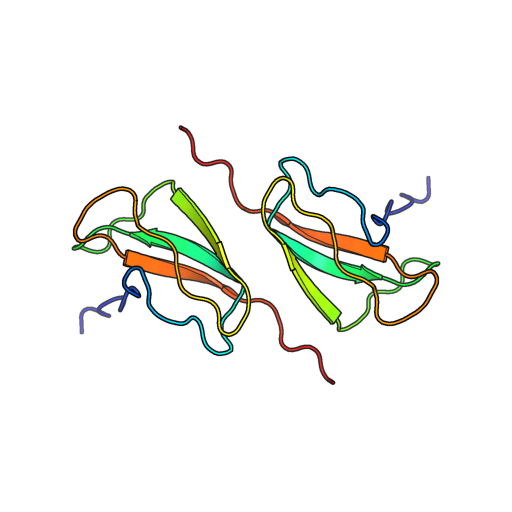767 N N . THR B 1 36 ? 2.312 2.857 3.799 1 96.88 36 THR B N 1
ATOM 768 C CA . THR B 1 36 ? 1.5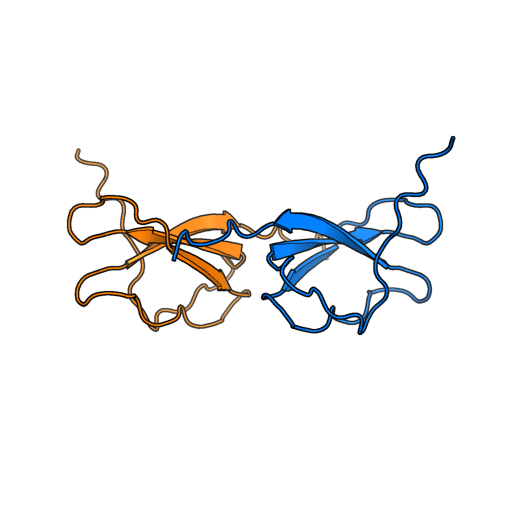23 1.756 3.26 1 96.88 36 THR B CA 1
ATOM 769 C C . THR B 1 36 ? 0.595 1.183 4.324 1 96.88 36 THR B C 1
ATOM 771 O O . THR B 1 36 ? 1.057 0.634 5.328 1 96.88 36 THR B O 1
ATOM 774 N N . VAL B 1 37 ? -0.713 1.323 4.062 1 96.69 37 VAL B N 1
ATOM 775 C CA . VAL B 1 37 ? -1.663 0.946 5.102 1 96.69 37 VAL B CA 1
ATOM 776 C C . VAL B 1 37 ? -2.779 0.097 4.5 1 96.69 37 VAL B C 1
ATOM 778 O O . VAL B 1 37 ? -3.354 0.456 3.469 1 96.69 37 VAL B O 1
ATOM 781 N N . LYS B 1 38 ? -3.184 -1.01 5.176 1 95.69 38 LYS B N 1
ATOM 782 C CA . LYS B 1 38 ? -4.215 -1.927 4.695 1 95.69 38 LYS B CA 1
ATOM 783 C C . LYS B 1 38 ? -5.609 -1.388 4.988 1 95.69 38 LYS B C 1
ATOM 785 O O . LYS B 1 38 ? -5.762 -0.428 5.746 1 95.69 38 LYS B O 1
ATOM 790 N N . ASP B 1 39 ? -6.609 -2.076 4.371 1 95.19 39 ASP B N 1
ATOM 791 C CA . ASP B 1 39 ? -7.996 -1.778 4.707 1 95.19 39 ASP B CA 1
ATOM 792 C C . ASP B 1 39 ? -8.258 -1.979 6.199 1 95.19 39 ASP B C 1
ATOM 794 O O . ASP B 1 39 ? -7.746 -2.928 6.801 1 95.19 39 ASP B O 1
ATOM 798 N N . ASN B 1 40 ? -8.961 -0.969 6.789 1 96.88 40 ASN B N 1
ATOM 799 C CA . ASN B 1 40 ? -9.43 -1.031 8.164 1 96.88 40 ASN B CA 1
ATOM 800 C C . ASN B 1 40 ? -8.273 -0.965 9.164 1 96.88 40 ASN B C 1
ATOM 802 O O . ASN B 1 40 ? -8.367 -1.514 10.258 1 96.88 40 ASN B O 1
ATOM 806 N N . GLU B 1 41 ? -7.188 -0.457 8.781 1 96.69 41 GLU B N 1
ATOM 807 C CA . GLU B 1 41 ? -6.066 -0.194 9.672 1 96.69 41 GLU B CA 1
ATOM 808 C C . GLU B 1 41 ? -5.934 1.297 9.969 1 96.69 41 GLU B C 1
ATOM 810 O O . GLU B 1 41 ? -6.395 2.133 9.195 1 96.69 41 GLU B O 1
ATOM 815 N N . ARG B 1 42 ? -5.254 1.584 11.078 1 97.81 42 ARG B N 1
ATOM 816 C CA . ARG B 1 42 ? -5.062 2.973 11.484 1 97.81 42 ARG B CA 1
ATOM 817 C C . ARG B 1 42 ? -3.83 3.574 10.812 1 97.81 42 ARG B C 1
ATOM 819 O O . ARG B 1 42 ? -2.795 2.916 10.703 1 97.81 42 ARG B O 1
ATOM 826 N N . LEU B 1 43 ? -4.016 4.801 10.422 1 98.25 43 LEU B N 1
ATOM 827 C CA . LEU B 1 43 ? -2.898 5.535 9.836 1 98.25 43 LEU B CA 1
ATOM 828 C C . LEU B 1 43 ? -1.821 5.805 10.875 1 98.25 43 LEU B C 1
ATOM 830 O O . LEU B 1 43 ? -2.133 6.121 12.031 1 98.25 43 LEU B O 1
ATOM 834 N N . PRO B 1 44 ? -0.595 5.703 10.578 1 97.5 44 PRO B N 1
ATOM 835 C CA . PRO B 1 44 ? 0.495 5.922 11.531 1 97.5 44 PRO B CA 1
ATOM 836 C C . PRO B 1 44 ? 0.655 7.391 11.914 1 97.5 44 PRO B C 1
ATOM 838 O O . PRO B 1 44 ? 0.028 8.266 11.305 1 97.5 44 PRO B O 1
ATOM 841 N N . PRO B 1 45 ? 1.542 7.609 13.008 1 98 45 PRO B N 1
ATOM 842 C CA . PRO B 1 45 ? 1.854 9.016 13.281 1 98 45 PRO B CA 1
ATOM 843 C C . PRO B 1 45 ? 2.559 9.703 12.117 1 98 45 PRO B C 1
ATOM 845 O O . PRO B 1 45 ? 3.227 9.039 11.32 1 98 45 PRO B O 1
ATOM 848 N N . THR B 1 46 ? 2.354 10.938 12.055 1 97.56 46 THR B N 1
ATOM 849 C CA . THR B 1 46 ? 3.094 11.75 11.094 1 97.56 46 THR B CA 1
ATOM 850 C C . THR B 1 46 ? 4.426 12.195 11.688 1 97.56 46 THR B C 1
ATOM 852 O O . THR B 1 46 ? 4.688 11.992 12.875 1 97.56 46 THR B O 1
ATOM 855 N N . THR B 1 47 ? 5.203 12.766 10.734 1 96.88 47 THR B N 1
ATOM 856 C CA . THR B 1 47 ? 6.531 13.195 11.156 1 96.88 47 THR B CA 1
ATOM 857 C C . THR B 1 47 ? 6.438 14.445 12.023 1 96.88 47 THR B C 1
ATOM 859 O O . THR B 1 47 ? 7.336 14.719 12.82 1 96.88 47 THR B O 1
ATOM 862 N N . LYS B 1 48 ? 5.324 15.273 11.82 1 96.25 48 LYS B N 1
ATOM 863 C CA . LYS B 1 48 ? 5.121 16.5 12.586 1 96.25 48 LYS B CA 1
ATOM 864 C C . LYS B 1 48 ? 3.67 16.625 13.039 1 96.25 48 LYS B C 1
ATOM 866 O O . LYS B 1 48 ? 2.754 16.188 12.344 1 96.25 48 LYS B O 1
ATOM 871 N N . PRO B 1 49 ? 3.623 17.281 14.25 1 96.56 49 PRO B N 1
ATOM 872 C CA . PRO B 1 49 ? 2.256 17.547 14.703 1 96.56 49 PRO B CA 1
ATOM 873 C C . PRO B 1 49 ? 1.475 18.438 13.727 1 96.56 49 PRO B C 1
ATOM 875 O O . PRO B 1 49 ? 2.037 19.359 13.133 1 96.56 49 PRO B O 1
ATOM 878 N N . GLY B 1 50 ? 0.21 18.062 13.586 1 96.19 50 GLY B N 1
ATOM 879 C CA . GLY B 1 50 ? -0.62 18.859 12.695 1 96.19 50 GLY B CA 1
ATOM 880 C C . GLY B 1 50 ? -0.656 18.344 11.273 1 96.19 50 GLY B C 1
ATOM 881 O O . GLY B 1 50 ? -1.493 18.766 10.477 1 96.19 50 GLY B O 1
ATOM 882 N N . HIS B 1 51 ? 0.22 17.453 11.008 1 97.06 51 HIS B N 1
ATOM 883 C CA . HIS B 1 51 ? 0.218 16.844 9.688 1 97.06 51 HIS B CA 1
ATOM 884 C C . HIS B 1 51 ? -0.882 15.789 9.57 1 97.06 51 HIS B C 1
ATOM 886 O O . HIS B 1 51 ? -1.448 15.359 10.586 1 97.06 51 HIS B O 1
ATOM 892 N N . GLY B 1 52 ? -1.202 15.438 8.273 1 97.56 52 GLY B N 1
ATOM 893 C CA . GLY B 1 52 ? -2.172 14.398 7.965 1 97.56 52 GLY B CA 1
ATOM 894 C C . GLY B 1 52 ? -1.762 13.531 6.789 1 97.56 52 GLY B C 1
ATOM 895 O O . GLY B 1 52 ? -0.629 13.617 6.312 1 97.56 52 GLY B O 1
ATOM 896 N N . TRP B 1 53 ? -2.629 12.711 6.465 1 97.44 53 TRP B N 1
ATOM 897 C CA . TRP B 1 53 ? -2.391 11.758 5.387 1 97.44 53 TRP B CA 1
ATOM 898 C C . TRP B 1 53 ? -3.422 11.922 4.277 1 97.44 53 TRP B C 1
ATOM 900 O O . TRP B 1 53 ? -4.613 12.109 4.547 1 97.44 53 TRP B O 1
ATOM 910 N N . VAL B 1 54 ? -2.967 11.797 3.109 1 97 54 VAL B N 1
ATOM 911 C CA . VAL B 1 54 ? -3.867 11.75 1.962 1 97 54 VAL B CA 1
ATOM 912 C C . VAL B 1 54 ? -3.605 10.484 1.149 1 97 54 VAL B C 1
ATOM 914 O O . VAL B 1 54 ? -2.453 1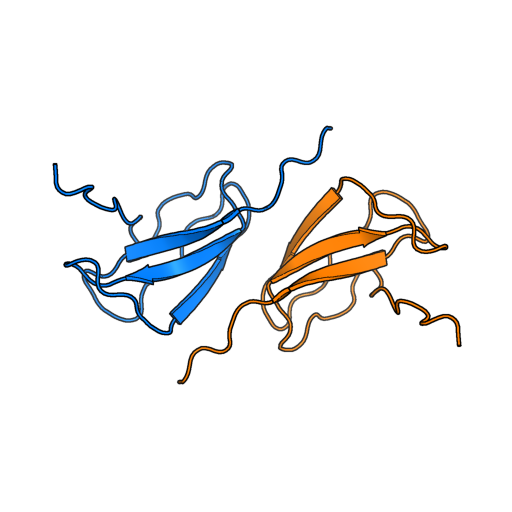0.07 0.983 1 97 54 VAL B O 1
ATOM 917 N N . LEU B 1 55 ? -4.684 9.898 0.719 1 95.19 55 LEU B N 1
ATOM 918 C CA . LEU B 1 55 ? -4.57 8.688 -0.081 1 95.19 55 LEU B CA 1
ATOM 919 C C . LEU B 1 55 ? -3.949 8.984 -1.44 1 95.19 55 LEU B C 1
ATOM 921 O O . LEU B 1 55 ? -4.504 9.758 -2.225 1 95.19 55 LEU B O 1
ATOM 925 N N . ASP B 1 56 ? -2.783 8.398 -1.678 1 94.5 56 ASP B N 1
ATOM 926 C CA . ASP B 1 56 ? -2.086 8.562 -2.951 1 94.5 56 ASP B CA 1
ATOM 927 C C . ASP B 1 56 ? -2.494 7.48 -3.943 1 94.5 56 ASP B C 1
ATOM 929 O O . ASP B 1 56 ? -2.732 7.762 -5.121 1 94.5 56 ASP B O 1
ATOM 933 N N . LYS B 1 57 ? -2.576 6.258 -3.449 1 94.44 57 LYS B N 1
ATOM 934 C CA . LYS B 1 57 ? -3.014 5.129 -4.266 1 94.44 57 LYS B CA 1
ATOM 935 C C . LYS B 1 57 ? -3.836 4.141 -3.443 1 94.44 57 LYS B C 1
ATOM 937 O O . LYS B 1 57 ? -3.322 3.523 -2.51 1 94.44 57 LYS B O 1
ATOM 942 N N . ARG B 1 58 ? -5.094 3.865 -3.916 1 94.94 58 ARG B N 1
ATOM 943 C CA . ARG B 1 58 ? -5.984 2.932 -3.234 1 94.94 58 ARG B CA 1
ATOM 944 C C . ARG B 1 58 ? -5.77 1.507 -3.73 1 94.94 58 ARG B C 1
ATOM 946 O O . ARG B 1 58 ? -5.625 1.277 -4.934 1 94.94 58 ARG B O 1
ATOM 953 N N . THR B 1 59 ? -5.762 0.587 -2.857 1 94.62 59 THR B N 1
ATOM 954 C CA . THR B 1 59 ? -5.746 -0.823 -3.232 1 94.62 59 THR B CA 1
ATOM 955 C C . THR B 1 59 ? -7.051 -1.212 -3.922 1 94.62 59 THR B C 1
ATOM 957 O O . THR B 1 59 ? -8.133 -1.023 -3.365 1 94.62 59 THR B O 1
ATOM 960 N N . PRO B 1 60 ? -6.988 -1.634 -5.152 1 91.25 60 PRO B N 1
ATOM 961 C CA . PRO B 1 60 ? -8.219 -2.023 -5.84 1 91.25 60 PRO B CA 1
ATOM 962 C C . PRO B 1 60 ? -9.031 -3.059 -5.062 1 91.25 60 PRO B C 1
ATOM 964 O O . PRO B 1 60 ? -8.453 -3.879 -4.34 1 91.25 60 PRO B O 1
ATOM 967 N N . ASP B 1 61 ? -10.461 -3.033 -5.117 1 78.94 61 ASP B N 1
ATOM 968 C CA . ASP B 1 61 ? -11.375 -3.986 -4.488 1 78.94 61 ASP B CA 1
ATOM 969 C C . ASP B 1 61 ? -11.352 -5.328 -5.215 1 78.94 61 ASP B C 1
ATOM 971 O O . ASP B 1 61 ? -11.133 -5.383 -6.43 1 78.94 61 ASP B O 1
ATOM 975 N N . SER B 1 62 ? -10.805 -6.336 -4.504 1 58.03 62 SER B N 1
ATOM 976 C CA . SER B 1 62 ? -10.867 -7.656 -5.125 1 58.03 62 SER B CA 1
ATOM 977 C C . SER B 1 62 ? -12.312 -8.062 -5.418 1 58.03 62 SER B C 1
ATOM 979 O O . SER B 1 62 ? -13.234 -7.621 -4.734 1 58.03 62 SER B O 1
ATOM 981 N N . LYS B 1 63 ? -12.789 -8.234 -6.691 1 48.5 63 LYS B N 1
ATOM 982 C CA . LYS B 1 63 ? -14.094 -8.805 -7.023 1 48.5 63 LYS B CA 1
ATOM 983 C C . LYS B 1 63 ? -14.344 -10.094 -6.246 1 48.5 63 LYS B C 1
ATOM 985 O O . LYS B 1 63 ? -15.234 -10.867 -6.59 1 48.5 63 LYS B O 1
ATOM 990 N N . LYS B 1 64 ? -14.086 -10.078 -5.027 1 38.72 64 LYS B N 1
ATOM 991 C CA . LYS B 1 64 ? -14.688 -11.312 -4.539 1 38.72 64 LYS B CA 1
ATOM 992 C C . LYS B 1 64 ? -16.203 -11.188 -4.465 1 38.72 64 LYS B C 1
ATOM 994 O O . LYS B 1 64 ? -16.734 -10.094 -4.312 1 38.72 64 LYS B O 1
#

pLDDT: mean 89.52, std 16.04, range [36.56, 98.25]

Organism: Escherichia coli (strain 55989 / EAEC) (NCBI:txid585055)

Nearest PDB structures (foldseek):
  4s3r-assembly1_A  TM=3.243E-01  e=3.724E+00  Escherichia coli K-12
  3e5q-assembly1_A  TM=3.685E-01  e=4.509E+00  Desulfitobacterium hafniense DCB-2
  3e5q-assembly1_A  TM=3.725E-01  e=6.227E+00  Desulfitobacterium hafniense DCB-2

Foldseek 3Di:
DPPPQDFAAFFDFCAQFFAKKFKAAQVGHTDPDMDGGHHGDTHHHDPDPRIGIDRPDGDDDDPD/DPPPQDFAAFFDFCAQFFAKKFKAAQVGHTDPDIDGGHHGDTHHHDPDPRIGIDRPDGDDDDPD

Secondary structure (DSSP, 8-state):
------PBPTT-B-TT--EEEEEE-TTS-EEEEEEEE-TT-BPPPPSSTT-EEEEEEEPP----/------PBPTT-B-TT--EEEEEE-TTS-EEEEEEEE-TT-BPPPPSSTT-EEEEEEEPP----

Solvent-accessible surface area (backbone atoms only — not comparable to full-atom values): 7370 Å² total; per-residue (Å²): 127,77,74,70,77,79,51,42,47,55,60,40,65,38,45,8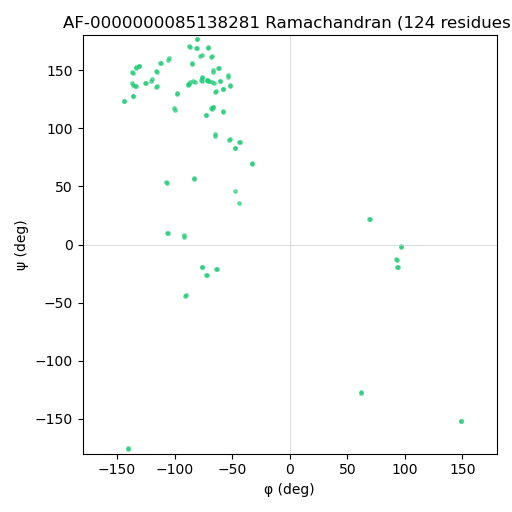6,57,10,23,36,28,32,32,22,41,78,85,63,48,78,48,73,39,64,46,61,40,40,59,63,33,59,40,65,79,60,98,48,92,69,32,25,34,37,83,72,42,70,54,69,79,46,81,118,126,78,75,69,77,79,51,42,49,54,61,39,67,38,46,86,58,10,25,35,28,32,31,22,41,78,86,62,49,78,47,74,41,64,45,60,41,41,59,64,34,59,40,63,80,61,97,49,92,70,32,24,34,37,83,74,42,68,53,70,80,45,78,116